Protein AF-A0A3C1LF42-F1 (afdb_monomer_lite)

Foldseek 3Di:
DVVVVVVVVVVVVVVVVVVVVVVVPPDPPPPDDAQDDQDDPPDDPVRVVVVLVVVCVVVVHDPCQQFAADPVGNVHTDNNDRPHVVVVVVSVVSVVVVCCCVPPPDDDPPPPPDDD

Radius of gyration: 24.87 Å; chains: 1; bounding box: 48×71×52 Å

Structure (mmCIF, N/CA/C/O backbone):
data_AF-A0A3C1LF42-F1
#
_entry.id   AF-A0A3C1LF42-F1
#
loop_
_atom_site.group_PDB
_atom_site.id
_atom_site.type_symbol
_atom_site.label_atom_id
_atom_site.label_alt_id
_atom_site.label_comp_id
_atom_site.label_asym_id
_atom_site.label_entity_id
_atom_site.label_seq_id
_atom_site.pdbx_PDB_ins_code
_atom_site.Cartn_x
_atom_site.Cartn_y
_atom_site.Cartn_z
_atom_site.occupancy
_atom_site.B_iso_or_equiv
_atom_site.auth_seq_id
_atom_site.auth_comp_id
_atom_site.auth_asym_id
_atom_site.auth_atom_id
_atom_site.pdbx_PDB_model_num
ATOM 1 N N . MET A 1 1 ? -8.341 -57.901 37.252 1.00 50.81 1 MET A N 1
ATOM 2 C CA . MET A 1 1 ? -7.469 -56.719 37.022 1.00 50.81 1 MET A CA 1
ATOM 3 C C . MET A 1 1 ? -6.818 -56.633 35.626 1.00 50.81 1 MET A C 1
ATOM 5 O O . MET A 1 1 ? -6.437 -55.537 35.251 1.00 50.81 1 MET A O 1
ATOM 9 N N . LYS A 1 2 ? -6.725 -57.704 34.809 1.00 47.22 2 LYS A N 1
ATOM 10 C CA . LYS A 1 2 ? -6.093 -57.660 33.459 1.00 47.22 2 LYS A CA 1
ATOM 11 C C . LYS A 1 2 ? -6.898 -56.919 32.368 1.00 47.22 2 LYS A C 1
ATOM 13 O O . LYS A 1 2 ? -6.328 -56.436 31.396 1.00 47.22 2 LYS A O 1
ATOM 18 N N . PHE A 1 3 ? -8.221 -56.809 32.526 1.00 52.75 3 PHE A N 1
ATOM 19 C CA . PHE A 1 3 ? -9.091 -56.123 31.558 1.00 52.75 3 PHE A CA 1
ATOM 20 C C . PHE A 1 3 ? -8.869 -54.600 31.558 1.00 52.75 3 PHE A C 1
ATOM 22 O O . PHE A 1 3 ? -8.816 -53.979 30.501 1.00 52.75 3 PHE A O 1
ATOM 29 N N . GLN A 1 4 ? -8.615 -54.013 32.734 1.00 62.41 4 GLN A N 1
ATOM 30 C CA . GLN A 1 4 ? -8.337 -52.579 32.859 1.00 62.41 4 GLN A CA 1
ATOM 31 C C . GLN A 1 4 ? -6.947 -52.191 32.336 1.00 62.41 4 GLN A C 1
ATOM 33 O O . GLN A 1 4 ? -6.800 -51.129 31.742 1.00 62.41 4 GLN A O 1
ATOM 38 N N . SER A 1 5 ? -5.945 -53.073 32.444 1.00 65.62 5 SER A N 1
ATOM 39 C CA . SER A 1 5 ? -4.618 -52.827 31.860 1.00 65.62 5 SER A CA 1
ATOM 40 C C . SER A 1 5 ? -4.608 -52.891 30.330 1.00 65.62 5 SER A C 1
ATOM 42 O O . SER A 1 5 ? -3.799 -52.215 29.702 1.00 65.62 5 SER A O 1
ATOM 44 N N . ASN A 1 6 ? -5.494 -53.682 29.715 1.00 72.81 6 ASN A N 1
ATOM 45 C CA . ASN A 1 6 ? -5.603 -53.756 28.255 1.00 72.81 6 ASN A CA 1
ATOM 46 C C . ASN A 1 6 ? -6.384 -52.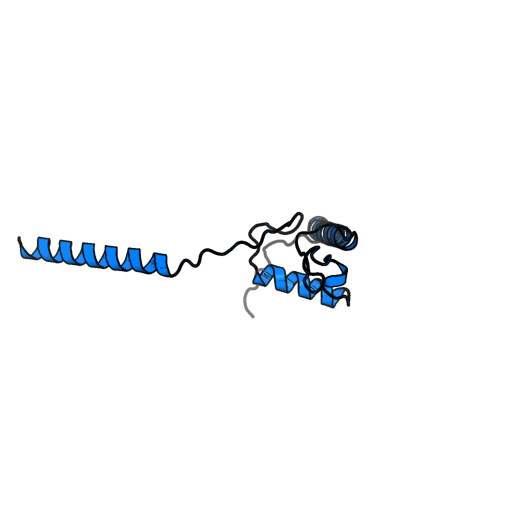562 27.699 1.00 72.81 6 ASN A C 1
ATOM 48 O O . ASN A 1 6 ? -5.951 -51.968 26.716 1.00 72.81 6 ASN A O 1
ATOM 52 N N . ALA A 1 7 ? -7.464 -52.155 28.372 1.00 77.25 7 ALA A N 1
ATOM 53 C CA . ALA A 1 7 ? -8.193 -50.933 28.038 1.00 77.25 7 ALA A CA 1
ATOM 54 C C . ALA A 1 7 ? -7.297 -49.684 28.147 1.00 77.25 7 ALA A C 1
ATOM 56 O O . ALA A 1 7 ? -7.311 -48.840 27.254 1.00 77.25 7 ALA A O 1
ATOM 57 N N . LEU A 1 8 ? -6.447 -49.610 29.180 1.00 81.12 8 LEU A N 1
ATOM 58 C CA . LEU A 1 8 ? -5.489 -48.515 29.351 1.00 81.12 8 LEU A CA 1
ATOM 59 C C . LEU A 1 8 ? -4.443 -48.477 28.224 1.00 81.12 8 LEU A C 1
ATOM 61 O O . LEU A 1 8 ? -4.157 -47.407 27.696 1.00 81.12 8 LEU A O 1
ATOM 65 N N . LYS A 1 9 ? -3.930 -49.639 27.794 1.00 85.06 9 LYS A N 1
ATOM 66 C CA . LYS A 1 9 ? -2.992 -49.740 26.660 1.00 85.06 9 LYS A CA 1
ATOM 67 C C . LYS A 1 9 ? -3.629 -49.305 25.338 1.00 85.06 9 LYS A C 1
ATOM 69 O O . LYS A 1 9 ? -3.024 -48.538 24.592 1.00 85.06 9 LYS A O 1
ATOM 74 N N . VAL A 1 10 ? -4.856 -49.748 25.064 1.00 84.88 10 VAL A N 1
ATOM 75 C CA . VAL A 1 10 ? -5.601 -49.354 23.855 1.00 84.88 10 VAL A CA 1
ATOM 76 C C . VAL A 1 10 ? -5.856 -47.846 23.841 1.00 84.88 10 VAL A C 1
ATOM 78 O O . VAL A 1 10 ? -5.653 -47.203 22.813 1.00 84.88 10 VAL A O 1
ATOM 81 N N . LEU A 1 11 ? -6.210 -47.263 24.989 1.00 86.50 11 LEU A N 1
ATOM 82 C CA . LEU A 1 11 ? -6.428 -45.823 25.108 1.00 86.50 11 LEU A CA 1
ATOM 83 C C . LEU A 1 11 ? -5.141 -45.024 24.860 1.00 86.50 11 LEU A C 1
ATOM 85 O O . LEU A 1 11 ? -5.167 -44.042 24.121 1.00 86.50 11 LEU A O 1
ATOM 89 N N . THR A 1 12 ? -4.002 -45.468 25.401 1.00 85.00 12 THR A N 1
ATOM 90 C CA . THR A 1 12 ? -2.712 -44.805 25.143 1.00 85.00 12 THR A CA 1
ATOM 91 C C . THR A 1 12 ? -2.299 -44.866 23.671 1.00 85.00 12 THR A C 1
ATOM 93 O O . THR A 1 12 ? -1.765 -43.890 23.152 1.00 85.00 12 THR A O 1
ATOM 96 N N . ILE A 1 13 ? -2.602 -45.966 22.972 1.00 89.12 13 ILE A N 1
ATOM 97 C CA . ILE A 1 13 ? -2.313 -46.119 21.538 1.00 89.12 13 ILE A CA 1
ATOM 98 C C . ILE A 1 13 ? -3.209 -45.197 20.698 1.00 89.12 13 ILE A C 1
ATOM 100 O O . ILE A 1 13 ? -2.721 -44.546 19.777 1.00 89.12 13 ILE A O 1
ATOM 104 N N . LEU A 1 14 ? -4.497 -45.087 21.039 1.00 85.75 14 LEU A N 1
ATOM 105 C CA . LEU A 1 14 ? -5.430 -44.178 20.366 1.00 85.75 14 LEU A CA 1
ATOM 106 C C . LEU A 1 14 ? -5.019 -42.709 20.518 1.00 85.75 14 LEU A C 1
ATOM 108 O O . LEU A 1 14 ? -5.014 -41.972 19.535 1.00 85.75 14 LEU A O 1
ATOM 112 N N . ILE A 1 15 ? -4.617 -42.291 21.721 1.00 87.19 15 ILE A N 1
ATOM 113 C CA . ILE A 1 15 ? -4.149 -40.919 21.969 1.00 87.19 15 ILE A CA 1
ATOM 114 C C . ILE A 1 15 ? -2.859 -40.636 21.188 1.00 87.19 15 ILE A C 1
ATOM 116 O O . ILE A 1 15 ? -2.734 -39.573 20.580 1.00 87.19 15 ILE A O 1
ATOM 120 N N . ALA A 1 16 ? -1.926 -41.592 21.145 1.00 84.50 16 ALA A N 1
ATOM 121 C CA . ALA A 1 16 ? -0.695 -41.457 20.371 1.00 84.50 16 ALA A CA 1
ATOM 122 C C . ALA A 1 16 ? -0.964 -41.337 18.859 1.00 84.50 16 ALA A C 1
ATOM 124 O O . ALA A 1 16 ? -0.346 -40.506 18.196 1.00 84.50 16 ALA A O 1
ATOM 125 N N . LEU A 1 17 ? -1.921 -42.104 18.323 1.00 84.38 17 LEU A N 1
ATOM 126 C CA . LEU A 1 17 ? -2.342 -42.026 16.917 1.00 84.38 17 LEU A CA 1
ATOM 127 C C . LEU A 1 17 ? -2.954 -40.665 16.564 1.00 84.38 17 LEU A C 1
ATOM 129 O O . LEU A 1 17 ? -2.618 -40.090 15.529 1.00 84.38 17 LEU A O 1
ATOM 133 N N . VAL A 1 18 ? -3.810 -40.122 17.432 1.00 83.81 18 VAL A N 1
ATOM 134 C CA . VAL A 1 18 ? -4.418 -38.796 17.228 1.00 83.81 18 VAL A CA 1
ATOM 135 C C . VAL A 1 18 ? -3.364 -37.687 17.310 1.00 83.81 18 VAL A C 1
ATOM 137 O O . VAL A 1 18 ? -3.352 -36.790 16.467 1.00 83.81 18 VAL A O 1
ATOM 140 N N . ALA A 1 19 ? -2.442 -37.764 18.275 1.00 78.19 19 ALA A N 1
ATOM 141 C CA . ALA A 1 19 ? -1.361 -36.791 18.428 1.00 78.19 19 ALA A CA 1
ATOM 142 C C . ALA A 1 19 ? -0.412 -36.766 17.214 1.00 78.19 19 ALA A C 1
ATOM 144 O O . ALA A 1 19 ? -0.022 -35.687 16.769 1.00 78.19 19 ALA A O 1
ATOM 145 N N . PHE A 1 20 ? -0.089 -37.932 16.641 1.00 75.50 20 PHE A N 1
ATOM 146 C CA . PHE A 1 20 ? 0.713 -38.023 15.415 1.00 75.50 20 PHE A CA 1
ATOM 147 C C . PHE A 1 20 ? -0.036 -37.511 14.175 1.00 75.50 20 PHE A C 1
ATOM 149 O O . PHE A 1 20 ? 0.566 -36.852 13.328 1.00 75.50 20 PHE A O 1
ATOM 156 N N . GLY A 1 21 ? -1.349 -37.748 14.072 1.00 73.69 21 GLY A N 1
ATOM 157 C CA . GLY A 1 21 ? -2.163 -37.253 12.955 1.00 73.69 21 GLY A CA 1
ATOM 158 C C . GLY A 1 21 ? -2.233 -35.723 12.869 1.00 73.69 21 GLY A C 1
ATOM 159 O O . GLY A 1 21 ? -2.262 -35.169 11.773 1.00 73.69 21 GLY A O 1
ATOM 160 N N . LEU A 1 22 ? -2.192 -35.022 14.008 1.00 70.00 22 LEU A N 1
ATOM 161 C CA . LEU A 1 22 ? -2.238 -33.553 14.067 1.00 70.00 22 LEU A CA 1
ATOM 162 C C . LEU A 1 22 ? -0.998 -32.872 13.458 1.00 70.00 22 LEU A C 1
ATOM 164 O O . LEU A 1 22 ? -1.104 -31.755 12.955 1.00 70.00 22 LEU A O 1
ATOM 168 N N . GLN A 1 23 ? 0.164 -33.530 13.463 1.00 63.69 23 GLN A N 1
ATOM 169 C CA . GLN A 1 23 ? 1.401 -32.968 12.903 1.00 63.69 23 GLN A CA 1
ATOM 170 C C . GLN A 1 23 ? 1.414 -32.979 11.368 1.00 63.69 23 GLN A C 1
ATOM 172 O O . GLN A 1 23 ? 2.060 -32.130 10.761 1.00 63.69 23 GLN A O 1
ATOM 177 N N . ALA A 1 24 ? 0.645 -33.868 10.729 1.00 64.12 24 ALA A N 1
ATOM 178 C CA . ALA A 1 24 ? 0.532 -33.931 9.270 1.00 64.12 24 ALA A CA 1
ATOM 179 C C . ALA A 1 24 ? -0.221 -32.732 8.659 1.00 64.12 24 ALA A C 1
ATOM 181 O O . ALA A 1 24 ? -0.076 -32.459 7.472 1.00 64.12 24 ALA A O 1
ATOM 182 N N . PHE A 1 25 ? -0.997 -31.992 9.460 1.00 64.88 25 PHE A N 1
ATOM 183 C CA . PHE A 1 25 ? -1.713 -30.789 9.015 1.00 64.88 25 PHE A CA 1
ATOM 184 C C . PHE A 1 25 ? -0.903 -29.498 9.182 1.00 64.88 25 PHE A C 1
ATOM 186 O O . PHE A 1 25 ? -1.362 -28.423 8.791 1.00 64.88 25 PHE A O 1
ATOM 193 N N . GLN A 1 26 ? 0.299 -29.570 9.759 1.00 63.22 26 GLN A N 1
ATOM 194 C CA . GLN A 1 26 ? 1.184 -28.418 9.868 1.00 63.22 26 GLN A CA 1
ATOM 195 C C . GLN A 1 26 ? 2.043 -28.313 8.608 1.00 63.22 26 GLN A C 1
ATOM 197 O O . GLN A 1 26 ? 3.216 -28.673 8.599 1.00 63.22 26 GLN A O 1
ATOM 202 N N . GLU A 1 27 ? 1.449 -27.787 7.535 1.00 60.31 27 GLU A N 1
ATOM 203 C CA . GLU A 1 27 ? 2.213 -27.263 6.401 1.00 60.31 27 GLU A CA 1
ATOM 204 C C . GLU A 1 27 ? 3.262 -26.276 6.947 1.00 60.31 27 GLU A C 1
ATOM 206 O O . GLU A 1 27 ? 2.885 -25.292 7.607 1.00 60.31 27 GLU A O 1
ATOM 211 N N . PRO A 1 28 ? 4.572 -26.498 6.717 1.00 55.84 28 PRO A N 1
ATOM 212 C CA . PRO A 1 28 ? 5.575 -25.513 7.066 1.00 55.84 28 PRO A CA 1
ATOM 213 C C . PRO A 1 28 ? 5.263 -24.270 6.241 1.00 55.84 28 PRO A C 1
ATOM 215 O O . PRO A 1 28 ? 5.513 -24.228 5.038 1.00 55.84 28 PRO A O 1
ATOM 218 N N . LYS A 1 29 ? 4.672 -23.252 6.884 1.00 59.69 29 LYS A N 1
ATOM 219 C CA . LYS A 1 29 ? 4.403 -21.955 6.263 1.00 59.69 29 LYS A CA 1
ATOM 220 C C . LYS A 1 29 ? 5.739 -21.429 5.769 1.00 59.69 29 LYS A C 1
ATOM 222 O O . LYS A 1 29 ? 6.503 -20.867 6.550 1.00 59.69 29 LYS A O 1
ATOM 227 N N . GLN A 1 30 ? 6.028 -21.634 4.489 1.00 51.53 30 GLN A N 1
ATOM 228 C CA . GLN A 1 30 ? 7.222 -21.121 3.849 1.00 51.53 30 GLN A CA 1
ATOM 229 C C . GLN A 1 30 ? 7.101 -19.601 3.908 1.00 51.53 30 GLN A C 1
ATOM 231 O O . GLN A 1 30 ? 6.413 -18.974 3.098 1.00 51.53 30 GLN A O 1
ATOM 236 N N . GLN A 1 31 ? 7.676 -19.008 4.953 1.00 58.66 31 GLN A N 1
ATOM 237 C CA . GLN A 1 31 ? 7.637 -17.576 5.152 1.00 58.66 31 GLN A CA 1
ATOM 238 C C . GLN A 1 31 ? 8.439 -16.983 4.003 1.00 58.66 31 GLN A C 1
ATOM 240 O O . GLN A 1 31 ? 9.669 -17.036 3.985 1.00 58.66 31 GLN A O 1
ATOM 245 N N . ARG A 1 32 ? 7.735 -16.450 2.996 1.00 65.62 32 ARG A N 1
ATOM 246 C CA . ARG A 1 32 ? 8.363 -15.576 2.006 1.00 65.62 32 ARG A CA 1
ATOM 247 C C . ARG A 1 32 ? 9.163 -14.551 2.800 1.00 65.62 32 ARG A C 1
ATOM 249 O O . ARG A 1 32 ? 8.630 -13.988 3.756 1.00 65.62 32 ARG A O 1
ATOM 256 N N . LYS A 1 33 ? 10.432 -14.335 2.440 1.00 70.00 33 LYS A N 1
ATOM 257 C CA . LYS A 1 33 ? 11.230 -13.273 3.063 1.00 70.00 33 LYS A CA 1
ATOM 258 C C . LYS A 1 33 ? 10.411 -11.980 2.995 1.00 70.00 33 LYS A C 1
ATOM 260 O O . LYS A 1 33 ? 9.895 -11.636 1.932 1.00 70.00 33 LYS A O 1
ATOM 265 N N . ARG A 1 34 ? 10.233 -11.327 4.142 1.00 84.50 34 ARG A N 1
ATOM 266 C CA . ARG A 1 34 ? 9.456 -10.095 4.318 1.00 84.50 34 ARG A CA 1
ATOM 267 C C . ARG A 1 34 ? 10.407 -8.987 4.771 1.00 84.50 34 ARG A C 1
ATOM 269 O O . ARG A 1 34 ? 11.329 -9.251 5.529 1.00 84.50 34 ARG A O 1
ATOM 276 N N . ASN A 1 35 ? 10.189 -7.767 4.283 1.00 93.69 35 ASN A N 1
ATOM 277 C CA . ASN A 1 35 ? 10.901 -6.552 4.707 1.00 93.69 35 ASN A CA 1
ATOM 278 C C . ASN A 1 35 ? 9.858 -5.520 5.169 1.00 93.69 35 ASN A C 1
ATOM 280 O O . ASN A 1 35 ? 9.617 -4.500 4.509 1.00 93.69 35 ASN A O 1
ATOM 284 N N . LEU A 1 36 ? 9.140 -5.878 6.238 1.00 94.31 36 LEU A N 1
ATOM 285 C CA . LEU A 1 36 ? 8.125 -5.036 6.864 1.00 94.31 36 LEU A CA 1
ATOM 286 C C . LEU A 1 36 ? 8.817 -4.157 7.908 1.00 94.31 36 LEU A C 1
ATOM 288 O O . LEU A 1 36 ? 9.425 -4.677 8.830 1.00 94.31 36 LEU A O 1
ATOM 292 N N . LYS A 1 37 ? 8.748 -2.833 7.731 1.00 95.00 37 LYS A N 1
ATOM 293 C CA . LYS A 1 37 ? 9.328 -1.853 8.672 1.00 95.00 37 LYS A CA 1
ATOM 294 C C . LYS A 1 37 ? 8.277 -1.109 9.499 1.00 95.00 37 LYS A C 1
ATOM 296 O O . LYS A 1 37 ? 8.587 -0.608 10.567 1.00 95.00 37 LYS A O 1
ATOM 301 N N . VAL A 1 38 ? 7.055 -1.001 8.969 1.00 96.12 38 VAL A N 1
ATOM 302 C CA . VAL A 1 38 ? 5.948 -0.236 9.573 1.00 96.12 38 VAL A CA 1
ATOM 303 C C . VAL A 1 38 ? 4.763 -1.135 9.919 1.00 96.12 38 VAL A C 1
ATOM 305 O O . VAL A 1 38 ? 4.124 -0.954 10.948 1.00 96.12 38 VAL A O 1
ATOM 308 N N . LEU A 1 39 ? 4.461 -2.112 9.060 1.00 94.94 39 LEU A N 1
ATOM 309 C CA . LEU A 1 39 ? 3.380 -3.067 9.294 1.00 94.94 39 LEU A CA 1
ATOM 310 C C . LEU A 1 39 ? 3.814 -4.157 10.290 1.00 94.94 39 LEU A C 1
ATOM 312 O O . LEU A 1 39 ? 4.996 -4.509 10.301 1.00 94.94 39 LEU A O 1
ATOM 316 N N . PRO A 1 40 ? 2.879 -4.741 11.064 1.00 92.69 40 PRO A N 1
ATOM 317 C CA . PRO A 1 40 ? 3.191 -5.808 12.013 1.00 92.69 40 PRO A CA 1
ATOM 318 C C . PRO A 1 40 ? 3.854 -7.017 11.343 1.00 92.69 40 PRO A C 1
ATOM 320 O O . PRO A 1 40 ? 3.386 -7.498 10.310 1.00 92.69 40 PRO A O 1
ATOM 323 N N . GLU A 1 41 ? 4.903 -7.570 11.953 1.00 88.62 41 GLU A N 1
ATOM 324 C CA . GLU A 1 41 ? 5.613 -8.738 11.403 1.00 88.62 41 GLU A CA 1
ATOM 325 C C . GLU A 1 41 ? 4.747 -10.009 11.361 1.00 88.62 41 GLU A C 1
ATOM 327 O O . GLU A 1 41 ? 4.913 -10.876 10.495 1.00 88.62 41 GLU A O 1
ATOM 332 N N . ASN A 1 42 ? 3.787 -10.109 12.283 1.00 87.62 42 ASN A N 1
ATOM 333 C CA . ASN A 1 42 ? 2.861 -11.229 12.414 1.00 87.62 42 ASN A CA 1
ATOM 334 C C . ASN A 1 42 ? 1.602 -11.103 11.537 1.00 87.62 42 ASN A C 1
ATOM 336 O O . ASN A 1 42 ? 0.733 -11.970 11.624 1.00 87.62 42 ASN A O 1
ATOM 340 N N . ILE A 1 43 ? 1.496 -10.073 10.686 1.00 91.69 43 ILE A N 1
ATOM 341 C CA . ILE A 1 43 ? 0.376 -9.929 9.747 1.00 91.69 43 ILE A CA 1
ATOM 342 C C . ILE A 1 43 ? 0.225 -11.198 8.892 1.00 91.69 43 ILE A C 1
ATOM 344 O O . ILE A 1 43 ? 1.217 -11.790 8.437 1.00 91.69 43 ILE A O 1
ATOM 348 N N . THR A 1 44 ? -1.018 -11.640 8.689 1.00 91.69 44 THR A N 1
ATOM 349 C CA . THR A 1 44 ? -1.298 -12.782 7.811 1.00 91.69 44 THR A CA 1
ATOM 350 C C . THR A 1 44 ? -1.003 -12.408 6.360 1.00 91.69 44 THR A C 1
ATOM 352 O O . THR A 1 44 ? -0.978 -11.231 6.002 1.00 91.69 44 THR A O 1
ATOM 355 N N . ARG A 1 45 ? -0.762 -13.408 5.507 1.00 89.62 45 ARG A N 1
ATOM 356 C CA . ARG A 1 45 ? -0.511 -13.152 4.085 1.00 89.62 45 ARG A CA 1
ATOM 357 C C . ARG A 1 45 ? -1.710 -12.470 3.432 1.00 89.62 45 ARG A C 1
ATOM 359 O O . ARG A 1 45 ? -1.529 -11.453 2.785 1.00 89.62 45 ARG A O 1
ATOM 366 N N . ASP A 1 46 ? -2.907 -12.994 3.664 1.00 92.94 46 ASP A N 1
ATOM 367 C CA . ASP A 1 46 ? -4.111 -12.508 2.995 1.00 92.94 46 ASP A CA 1
ATOM 368 C C . ASP A 1 46 ? -4.457 -11.080 3.453 1.00 92.94 46 ASP A C 1
ATOM 370 O O . ASP A 1 46 ? -4.817 -10.241 2.635 1.00 92.94 46 ASP A O 1
ATOM 374 N N . SER A 1 47 ? -4.239 -10.754 4.736 1.00 94.69 47 SER A N 1
ATOM 375 C CA . SER A 1 47 ? -4.371 -9.376 5.233 1.00 94.69 47 SER A CA 1
ATOM 376 C C . SER A 1 47 ? -3.325 -8.431 4.634 1.00 94.69 47 SER A C 1
ATOM 378 O O . SER A 1 47 ? -3.633 -7.273 4.367 1.00 94.69 47 SER A O 1
ATOM 380 N N . LEU A 1 48 ? -2.088 -8.900 4.441 1.00 94.38 48 LEU A N 1
ATOM 381 C CA . LEU A 1 48 ? -1.034 -8.101 3.820 1.00 94.38 48 LEU A CA 1
ATOM 382 C C . LEU A 1 48 ? -1.333 -7.839 2.340 1.00 94.38 48 LEU A C 1
ATOM 384 O O . LEU A 1 48 ? -1.188 -6.704 1.898 1.00 94.38 48 LEU A O 1
ATOM 388 N N . ASP A 1 49 ? -1.757 -8.863 1.601 1.00 94.56 49 ASP A N 1
ATOM 389 C CA . ASP A 1 49 ? -2.086 -8.757 0.178 1.00 94.56 49 ASP A CA 1
ATOM 390 C C . ASP A 1 49 ? -3.285 -7.814 -0.023 1.00 94.56 49 ASP A C 1
ATOM 392 O O . ASP A 1 49 ? -3.178 -6.852 -0.782 1.00 94.56 49 ASP A O 1
ATOM 396 N N . ALA A 1 50 ? -4.356 -7.976 0.765 1.00 97.06 50 ALA A N 1
ATOM 397 C CA . ALA A 1 50 ? -5.517 -7.084 0.727 1.00 97.06 50 ALA A CA 1
ATOM 398 C C . ALA A 1 50 ? -5.153 -5.615 1.010 1.00 97.06 50 ALA A C 1
ATOM 400 O O . ALA A 1 50 ? -5.681 -4.703 0.376 1.00 97.06 50 ALA A O 1
ATOM 401 N N . LEU A 1 51 ? -4.225 -5.371 1.941 1.00 96.88 51 LEU A N 1
ATOM 402 C CA . LEU A 1 51 ? -3.763 -4.020 2.252 1.00 96.88 51 LEU A CA 1
ATOM 403 C C . LEU A 1 51 ? -2.965 -3.398 1.093 1.00 96.88 51 LEU A C 1
ATOM 405 O O . LEU A 1 51 ? -3.115 -2.210 0.809 1.00 96.88 51 LEU A O 1
ATOM 409 N N . MET A 1 52 ? -2.129 -4.187 0.413 1.00 97.06 52 MET A N 1
ATOM 410 C CA . MET A 1 52 ? -1.370 -3.718 -0.753 1.00 97.06 52 MET A CA 1
ATOM 411 C C . MET A 1 52 ? -2.282 -3.427 -1.946 1.00 97.06 52 MET A C 1
ATOM 413 O O . MET A 1 52 ? -2.079 -2.418 -2.628 1.00 97.06 52 MET A O 1
ATOM 417 N N . ASP A 1 53 ? -3.298 -4.263 -2.166 1.00 97.81 53 ASP A N 1
ATOM 418 C CA . ASP A 1 53 ? -4.317 -4.040 -3.193 1.00 97.81 53 ASP A CA 1
ATOM 419 C C . ASP A 1 53 ? -5.109 -2.760 -2.902 1.00 97.81 53 ASP A C 1
ATOM 421 O O . ASP A 1 53 ? -5.247 -1.910 -3.783 1.00 97.81 53 ASP A O 1
ATOM 425 N N . PHE A 1 54 ? -5.510 -2.549 -1.643 1.00 97.81 54 PHE A N 1
ATOM 426 C CA . PHE A 1 54 ? -6.178 -1.321 -1.207 1.00 97.81 54 PHE A CA 1
ATOM 427 C C . PHE A 1 54 ? -5.339 -0.062 -1.474 1.00 97.81 54 PHE A C 1
ATOM 429 O O . PHE A 1 54 ? -5.868 0.949 -1.945 1.00 97.81 54 PHE A O 1
ATOM 436 N N . TYR A 1 55 ? -4.026 -0.101 -1.217 1.00 97.56 55 TYR A N 1
ATOM 437 C CA . TYR A 1 55 ? -3.141 1.023 -1.542 1.00 97.56 55 TYR A CA 1
ATOM 438 C C . TYR A 1 55 ? -3.046 1.266 -3.049 1.00 97.56 55 TYR A C 1
ATOM 440 O O . TYR A 1 55 ? -3.083 2.419 -3.483 1.00 97.56 55 TYR A O 1
ATOM 448 N N . CYS A 1 56 ? -2.945 0.202 -3.848 1.00 98.00 56 CYS A N 1
ATOM 449 C CA . CYS A 1 56 ? -2.904 0.312 -5.304 1.00 98.00 56 CYS A CA 1
ATOM 450 C C . CYS A 1 56 ? -4.190 0.940 -5.851 1.00 98.00 56 CYS A C 1
ATOM 452 O O . CYS A 1 56 ? -4.121 1.865 -6.661 1.00 98.00 56 CYS A O 1
ATOM 454 N N . GLU A 1 57 ? -5.348 0.489 -5.370 1.00 98.25 57 GLU A N 1
ATOM 455 C CA . GLU A 1 57 ? -6.654 1.013 -5.766 1.00 98.25 57 GLU A CA 1
ATOM 456 C C . GLU A 1 57 ? -6.824 2.481 -5.355 1.00 98.25 57 GLU A C 1
ATOM 458 O O . GLU A 1 57 ? -7.135 3.328 -6.196 1.00 98.25 57 GLU A O 1
ATOM 463 N N . SER A 1 58 ? -6.522 2.809 -4.096 1.00 97.88 58 SER A N 1
ATOM 464 C CA . SER A 1 58 ? -6.670 4.166 -3.552 1.00 97.88 58 SER A CA 1
ATOM 465 C C . SER A 1 58 ? -5.790 5.189 -4.274 1.00 97.88 58 SER A C 1
ATOM 467 O O . SER A 1 58 ? -6.205 6.326 -4.499 1.00 97.88 58 SER A O 1
ATOM 469 N N . LEU A 1 59 ? -4.575 4.788 -4.659 1.00 97.38 59 LEU A N 1
ATOM 470 C CA . LEU A 1 59 ? -3.621 5.645 -5.367 1.00 97.38 59 LEU A CA 1
ATOM 471 C C . LEU A 1 59 ? -3.743 5.544 -6.896 1.00 97.38 59 LEU A C 1
ATOM 473 O O . LEU A 1 59 ? -3.058 6.279 -7.605 1.00 97.38 59 LEU A O 1
ATOM 477 N N . LYS A 1 60 ? -4.608 4.658 -7.411 1.00 98.06 60 LYS A N 1
ATOM 478 C CA . LYS A 1 60 ? -4.776 4.349 -8.844 1.00 98.06 60 LYS A CA 1
ATOM 479 C C . LYS A 1 60 ? -3.469 3.941 -9.537 1.00 98.06 60 LYS A C 1
ATOM 481 O O . LYS A 1 60 ? -3.215 4.304 -10.686 1.00 98.06 60 LYS A O 1
ATOM 486 N N . VAL A 1 61 ? -2.644 3.162 -8.844 1.00 97.94 61 VAL A N 1
ATOM 487 C CA . VAL A 1 61 ? -1.369 2.627 -9.349 1.00 97.94 61 VAL A CA 1
ATOM 488 C C . VAL A 1 61 ? -1.381 1.097 -9.355 1.00 97.94 61 VAL A C 1
ATOM 490 O O . VAL A 1 61 ? -2.320 0.461 -8.893 1.00 97.94 61 VAL A O 1
ATOM 493 N N . LYS A 1 62 ? -0.330 0.480 -9.902 1.00 97.75 62 LYS A N 1
ATOM 494 C CA . LYS A 1 62 ? -0.121 -0.979 -9.872 1.00 97.75 62 LYS A CA 1
ATOM 495 C C . LYS A 1 62 ? 1.045 -1.336 -8.953 1.00 97.75 62 LYS A C 1
ATOM 497 O O . LYS A 1 62 ? 1.889 -0.489 -8.679 1.00 97.75 62 LYS A O 1
ATOM 502 N N . CYS A 1 63 ? 1.181 -2.610 -8.581 1.00 97.44 63 CYS A N 1
ATOM 503 C CA . CYS A 1 63 ? 2.246 -3.083 -7.684 1.00 97.44 63 CYS A CA 1
ATOM 504 C C . CYS A 1 63 ? 3.666 -2.692 -8.139 1.00 97.44 63 CYS A C 1
ATOM 506 O O . CYS A 1 63 ? 4.521 -2.399 -7.306 1.00 97.44 63 CYS A O 1
ATOM 508 N N . SER A 1 64 ? 3.925 -2.646 -9.451 1.00 97.06 64 SER A N 1
ATOM 509 C CA . SER A 1 64 ? 5.218 -2.236 -10.029 1.00 97.06 64 SER A CA 1
ATOM 510 C C . SER A 1 64 ? 5.560 -0.756 -9.810 1.00 97.06 64 SER A C 1
ATOM 512 O O . SER A 1 64 ? 6.711 -0.346 -9.981 1.00 97.06 64 SER A O 1
ATOM 514 N N . PHE A 1 65 ? 4.583 0.066 -9.420 1.00 98.06 65 PHE A N 1
ATOM 515 C CA . PHE A 1 65 ? 4.817 1.454 -9.045 1.00 98.06 65 PHE A CA 1
ATOM 516 C C . PHE A 1 65 ? 5.643 1.557 -7.761 1.00 98.06 65 PHE A C 1
ATOM 518 O O . PHE A 1 65 ? 6.560 2.363 -7.713 1.00 98.06 65 PHE A O 1
ATOM 525 N N . CYS A 1 66 ? 5.407 0.693 -6.774 1.00 97.56 66 CYS A N 1
ATOM 526 C CA . CYS A 1 66 ? 6.186 0.689 -5.531 1.00 97.56 66 CYS A CA 1
ATOM 527 C C . CYS A 1 66 ? 7.258 -0.408 -5.505 1.00 97.56 66 CYS A C 1
ATOM 529 O O . CYS A 1 66 ? 8.310 -0.235 -4.895 1.00 97.56 66 CYS A O 1
ATOM 531 N N . HIS A 1 67 ? 7.017 -1.551 -6.149 1.00 97.31 67 HIS A N 1
ATOM 532 C CA . HIS A 1 67 ? 7.916 -2.701 -6.090 1.00 97.31 67 HIS A CA 1
ATOM 533 C C . HIS A 1 67 ? 8.824 -2.789 -7.315 1.00 97.31 67 HIS A C 1
ATOM 535 O O . HIS A 1 67 ? 8.367 -2.735 -8.456 1.00 97.31 67 HIS A O 1
ATOM 541 N N . ALA A 1 68 ? 10.120 -2.975 -7.065 1.00 96.44 68 ALA A N 1
ATOM 542 C CA . ALA A 1 68 ? 11.117 -3.178 -8.107 1.00 96.44 68 ALA A CA 1
ATOM 543 C C . ALA A 1 68 ? 10.976 -4.567 -8.761 1.00 96.44 68 ALA A C 1
ATOM 545 O O . ALA A 1 68 ? 10.560 -5.517 -8.089 1.00 96.44 68 ALA A O 1
ATOM 546 N N . PRO A 1 69 ? 11.353 -4.731 -10.039 1.00 96.38 69 PRO A N 1
ATOM 547 C CA . PRO A 1 69 ? 11.524 -6.050 -10.644 1.00 96.38 69 PRO A CA 1
ATOM 548 C C . PRO A 1 69 ? 12.638 -6.853 -9.949 1.00 96.38 69 PRO A C 1
ATOM 550 O O . PRO A 1 69 ? 13.499 -6.297 -9.263 1.00 96.38 69 PRO A O 1
ATOM 553 N N . ARG A 1 70 ? 12.632 -8.180 -10.103 1.00 95.06 70 ARG A N 1
ATOM 554 C CA . ARG A 1 70 ? 13.752 -9.030 -9.667 1.00 95.06 70 ARG A CA 1
ATOM 555 C C . ARG A 1 70 ? 14.908 -8.899 -10.656 1.00 95.06 70 ARG A C 1
ATOM 557 O O . ARG A 1 70 ? 14.675 -8.933 -11.857 1.00 95.06 70 ARG A O 1
ATOM 564 N N . GLU A 1 71 ? 16.137 -8.863 -10.147 1.00 92.56 71 GLU A N 1
ATOM 565 C CA . GLU A 1 71 ? 17.357 -8.810 -10.973 1.00 92.56 71 GLU A CA 1
ATOM 566 C C . GLU A 1 71 ? 17.435 -9.982 -11.965 1.00 92.56 71 GLU A C 1
ATOM 568 O O . GLU A 1 71 ? 17.724 -9.785 -13.138 1.00 92.56 71 GLU A O 1
ATOM 573 N N . ASN A 1 72 ? 17.076 -11.190 -11.515 1.00 93.94 72 ASN A N 1
ATOM 574 C CA . ASN A 1 72 ? 17.165 -12.413 -12.323 1.00 93.94 72 ASN A CA 1
ATOM 575 C C . ASN A 1 72 ? 15.910 -12.714 -13.165 1.00 93.94 72 ASN A C 1
ATOM 577 O O . ASN A 1 72 ? 15.921 -13.642 -13.967 1.00 93.94 72 ASN A O 1
ATOM 581 N N . ASP A 1 73 ? 14.799 -12.006 -12.943 1.00 94.31 73 ASP A N 1
ATOM 582 C CA . ASP A 1 73 ? 13.537 -12.224 -13.666 1.00 94.31 73 ASP A CA 1
ATOM 583 C C . ASP A 1 73 ? 12.719 -10.921 -13.679 1.00 94.31 73 ASP A C 1
ATOM 585 O O . ASP A 1 73 ? 11.863 -10.720 -12.807 1.00 94.31 73 ASP A O 1
ATOM 589 N N . PRO A 1 74 ? 12.959 -10.027 -14.656 1.00 92.25 74 PRO A N 1
ATOM 590 C CA . PRO A 1 74 ? 12.305 -8.722 -14.711 1.00 92.25 74 PRO A CA 1
ATOM 591 C C . PRO A 1 74 ? 10.780 -8.775 -14.869 1.00 92.25 74 PRO A C 1
ATOM 593 O O . PRO A 1 74 ? 10.103 -7.780 -14.615 1.00 92.25 74 PRO A O 1
ATOM 596 N N . LYS A 1 75 ? 10.215 -9.928 -15.260 1.00 94.44 75 LYS A N 1
ATOM 597 C CA . LYS A 1 75 ? 8.758 -10.127 -15.341 1.00 94.44 75 LYS A CA 1
ATOM 598 C C . LYS A 1 75 ? 8.121 -10.321 -13.963 1.00 94.44 75 LYS A C 1
ATOM 600 O O . LYS A 1 75 ? 6.902 -10.230 -13.837 1.00 94.44 75 LYS A O 1
ATOM 605 N N . LYS A 1 76 ? 8.920 -10.599 -12.928 1.00 94.69 76 LYS A N 1
ATOM 606 C CA . LYS A 1 76 ? 8.465 -10.771 -11.545 1.00 94.69 76 LYS A CA 1
ATOM 607 C C . LYS A 1 76 ? 8.944 -9.628 -10.667 1.00 94.69 76 LYS A C 1
ATOM 609 O O . LYS A 1 76 ? 10.038 -9.099 -10.832 1.00 94.69 76 LYS A O 1
ATOM 614 N N . LEU A 1 77 ? 8.144 -9.307 -9.655 1.00 95.31 77 LEU A N 1
ATOM 615 C CA . LEU A 1 77 ? 8.471 -8.274 -8.677 1.00 95.31 77 LEU A CA 1
ATOM 616 C C . LEU A 1 77 ? 9.272 -8.839 -7.494 1.00 95.31 77 LEU A C 1
ATOM 618 O O . LEU A 1 77 ? 9.090 -9.985 -7.053 1.00 95.31 77 LEU A O 1
ATOM 622 N N . ASN A 1 78 ? 10.174 -8.010 -6.979 1.00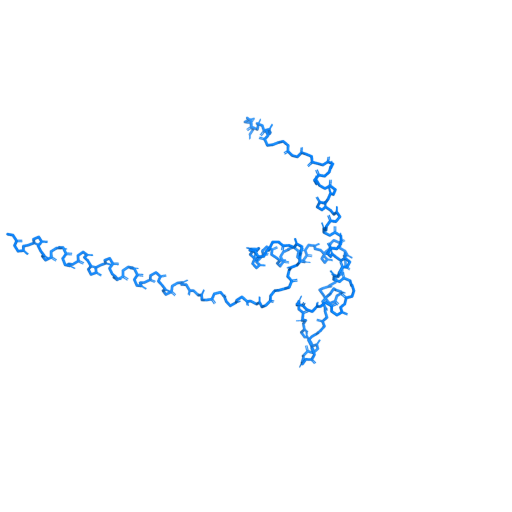 95.44 78 ASN A N 1
ATOM 623 C CA . ASN A 1 78 ? 10.891 -8.185 -5.727 1.00 95.44 78 ASN A CA 1
ATOM 624 C C . ASN A 1 78 ? 10.209 -7.349 -4.634 1.00 95.44 78 ASN A C 1
ATOM 626 O O . ASN A 1 78 ? 10.564 -6.199 -4.381 1.00 95.44 78 ASN A O 1
ATOM 630 N N . PHE A 1 79 ? 9.240 -7.955 -3.950 1.00 94.62 79 PHE A N 1
ATOM 631 C CA . PHE A 1 79 ? 8.459 -7.290 -2.902 1.00 94.62 79 PHE A CA 1
ATOM 632 C C . PHE A 1 79 ? 9.302 -6.845 -1.693 1.00 94.62 79 PHE A C 1
ATOM 634 O O . PHE A 1 79 ? 8.943 -5.899 -0.989 1.00 94.62 79 PHE A O 1
ATOM 641 N N . THR A 1 80 ? 10.455 -7.479 -1.459 1.00 94.44 80 T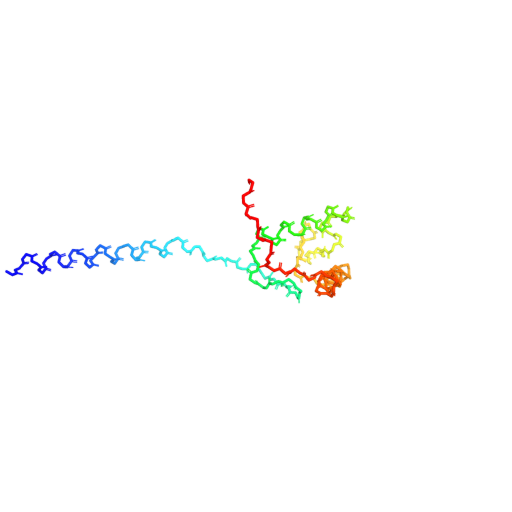HR A N 1
ATOM 642 C CA . THR A 1 80 ? 11.359 -7.120 -0.356 1.00 94.44 80 THR A CA 1
ATOM 643 C C . THR A 1 80 ? 12.285 -5.954 -0.670 1.00 94.44 80 THR A C 1
ATOM 645 O O . THR A 1 80 ? 12.699 -5.271 0.263 1.00 94.44 80 THR A O 1
ATOM 648 N N . SER A 1 81 ? 12.565 -5.692 -1.950 1.00 95.38 81 SER A N 1
ATOM 649 C CA . SER A 1 81 ? 13.502 -4.646 -2.369 1.00 95.38 81 SER A CA 1
ATOM 650 C C . SER A 1 81 ? 12.998 -3.249 -2.021 1.00 95.38 81 SER A C 1
ATOM 652 O O . SER A 1 81 ? 11.803 -2.970 -2.143 1.00 95.38 81 SER A O 1
ATOM 654 N N . ASP A 1 82 ? 13.928 -2.391 -1.611 1.00 96.00 82 ASP A N 1
ATOM 655 C CA . ASP A 1 82 ? 13.725 -0.962 -1.359 1.00 96.00 82 ASP A CA 1
ATOM 656 C C . ASP A 1 82 ? 14.356 -0.099 -2.470 1.00 96.00 82 ASP A C 1
ATOM 658 O O . ASP A 1 82 ? 14.543 1.097 -2.296 1.00 96.00 82 ASP A O 1
ATOM 662 N N . ALA A 1 83 ? 14.675 -0.693 -3.628 1.00 96.81 83 ALA A N 1
ATOM 663 C CA . ALA A 1 83 ? 15.323 0.005 -4.745 1.00 96.81 83 ALA A CA 1
ATOM 664 C C . ALA A 1 83 ? 14.474 1.133 -5.364 1.00 96.81 83 ALA A C 1
ATOM 666 O O . ALA A 1 83 ? 15.000 1.957 -6.106 1.00 96.81 83 ALA A O 1
ATOM 667 N N . LYS A 1 84 ? 13.165 1.158 -5.086 1.00 97.56 84 LYS A N 1
ATOM 668 C CA . LYS A 1 84 ? 12.233 2.182 -5.559 1.00 97.56 84 LYS A CA 1
ATOM 669 C C . LYS A 1 84 ? 11.858 3.138 -4.418 1.00 97.56 84 LYS A C 1
ATOM 671 O O . LYS A 1 84 ? 11.360 2.656 -3.394 1.00 97.56 84 LYS A O 1
ATOM 676 N N . PRO A 1 85 ? 12.056 4.462 -4.570 1.00 98.00 85 PRO A N 1
ATOM 677 C CA . PRO A 1 85 ? 11.780 5.435 -3.509 1.00 98.00 85 PRO A CA 1
ATOM 678 C C . PRO A 1 85 ? 10.299 5.486 -3.107 1.00 98.00 85 PRO A C 1
ATOM 680 O O . PRO A 1 85 ? 9.983 5.761 -1.951 1.00 98.00 85 PRO A O 1
ATOM 683 N N . GLU A 1 86 ? 9.382 5.151 -4.016 1.00 98.25 86 GLU A N 1
ATOM 684 C CA . GLU A 1 86 ? 7.935 5.149 -3.779 1.00 98.25 86 GLU A CA 1
ATOM 685 C C . GLU A 1 86 ? 7.535 4.215 -2.632 1.00 98.25 86 GLU A C 1
ATOM 687 O O . GLU A 1 86 ? 6.596 4.501 -1.891 1.00 98.25 86 GLU A O 1
ATOM 692 N N . LYS A 1 87 ? 8.278 3.122 -2.425 1.00 97.75 87 LYS A N 1
ATOM 693 C CA . LYS A 1 87 ? 8.037 2.210 -1.304 1.00 97.75 87 LYS A CA 1
ATOM 694 C C . LYS A 1 87 ? 8.333 2.859 0.045 1.00 97.75 87 LYS A C 1
ATOM 696 O O . LYS A 1 87 ? 7.628 2.595 1.017 1.00 97.75 87 LYS A O 1
ATOM 701 N N . GLU A 1 88 ? 9.368 3.690 0.117 1.00 97.94 88 GLU A N 1
ATOM 702 C CA . GLU A 1 88 ? 9.694 4.421 1.340 1.00 97.94 88 GLU A CA 1
ATOM 703 C C . GLU A 1 88 ? 8.688 5.546 1.592 1.00 97.94 88 GLU A C 1
ATOM 705 O O . GLU A 1 88 ? 8.211 5.698 2.714 1.00 97.94 88 GLU A O 1
ATOM 710 N N . ILE A 1 89 ? 8.259 6.248 0.541 1.00 98.25 89 ILE A N 1
ATOM 711 C CA . ILE A 1 89 ? 7.176 7.237 0.634 1.00 98.25 89 ILE A CA 1
ATOM 712 C C . ILE A 1 89 ? 5.891 6.573 1.150 1.00 98.25 89 ILE A C 1
ATOM 714 O O . ILE A 1 89 ? 5.271 7.081 2.080 1.00 98.25 89 ILE A O 1
ATOM 718 N N . ALA A 1 90 ? 5.524 5.396 0.635 1.00 97.94 90 ALA A N 1
ATOM 719 C CA . ALA A 1 90 ? 4.359 4.657 1.121 1.00 97.94 90 ALA A CA 1
ATOM 720 C C . ALA A 1 90 ? 4.467 4.316 2.621 1.00 97.94 90 ALA A C 1
ATOM 722 O O . ALA A 1 90 ? 3.492 4.451 3.356 1.00 97.94 90 ALA A O 1
ATOM 723 N N . ARG A 1 91 ? 5.654 3.942 3.119 1.00 98.06 91 ARG A N 1
ATOM 724 C CA . ARG A 1 91 ? 5.880 3.729 4.564 1.00 98.06 91 ARG A CA 1
ATOM 725 C C . ARG A 1 91 ? 5.675 5.006 5.372 1.00 98.06 91 ARG A C 1
ATOM 727 O O . ARG A 1 91 ? 5.067 4.952 6.440 1.00 98.06 91 ARG A O 1
ATOM 734 N N . GLN A 1 92 ? 6.151 6.140 4.866 1.00 98.38 92 GLN A N 1
ATOM 735 C CA . GLN A 1 92 ? 5.935 7.440 5.500 1.00 98.38 92 GLN A CA 1
ATOM 736 C C . GLN A 1 92 ? 4.450 7.808 5.529 1.00 98.38 92 GLN A C 1
ATOM 738 O O . GLN A 1 92 ? 3.969 8.259 6.564 1.00 98.38 92 GLN A O 1
ATOM 743 N N . MET A 1 93 ? 3.701 7.536 4.454 1.00 98.06 93 MET A N 1
ATOM 744 C CA . MET A 1 93 ? 2.247 7.724 4.428 1.00 98.06 93 MET A CA 1
ATOM 745 C C . MET A 1 93 ? 1.553 6.881 5.503 1.00 98.06 93 MET A C 1
ATOM 747 O O . MET A 1 93 ? 0.725 7.408 6.239 1.00 98.06 93 MET A O 1
ATOM 751 N N . ILE A 1 94 ? 1.935 5.607 5.659 1.00 97.44 94 ILE A N 1
ATOM 752 C CA . ILE A 1 94 ? 1.380 4.733 6.707 1.00 97.44 94 ILE A CA 1
ATOM 753 C C . ILE A 1 94 ? 1.687 5.293 8.102 1.00 97.44 94 ILE A C 1
ATOM 755 O O . ILE A 1 94 ? 0.792 5.383 8.940 1.00 97.44 94 ILE A O 1
ATOM 759 N N . ASN A 1 95 ? 2.933 5.704 8.357 1.00 97.81 95 ASN A N 1
ATOM 760 C CA . ASN A 1 95 ? 3.321 6.300 9.637 1.00 97.81 95 ASN A CA 1
ATOM 761 C C . ASN A 1 95 ? 2.546 7.586 9.934 1.00 97.81 95 ASN A C 1
ATOM 763 O O . ASN A 1 95 ? 2.037 7.743 11.042 1.00 97.81 95 ASN A O 1
ATOM 767 N N . MET A 1 96 ? 2.412 8.467 8.942 1.00 97.62 96 MET A N 1
ATOM 768 C CA . MET A 1 96 ? 1.636 9.698 9.053 1.00 97.62 96 MET A CA 1
ATOM 769 C C . MET A 1 96 ? 0.175 9.389 9.393 1.00 97.62 96 MET A C 1
ATOM 771 O O . MET A 1 96 ? -0.358 9.948 10.346 1.00 97.62 96 MET A O 1
ATOM 775 N N . THR A 1 97 ? -0.471 8.463 8.679 1.00 95.62 97 THR A N 1
ATOM 776 C CA . THR A 1 97 ? -1.852 8.053 8.975 1.00 95.62 97 THR A CA 1
ATOM 777 C C . THR A 1 97 ? -1.979 7.468 10.382 1.00 95.62 97 THR A C 1
ATOM 779 O O . THR A 1 97 ? -2.892 7.837 11.117 1.00 95.62 97 THR A O 1
ATOM 782 N N . ASN A 1 98 ? -1.044 6.613 10.801 1.00 94.06 98 ASN A N 1
ATOM 783 C CA . ASN A 1 98 ? -1.025 6.055 12.155 1.00 94.06 98 ASN A CA 1
ATOM 784 C C . ASN A 1 98 ? -0.859 7.141 13.228 1.00 94.06 98 ASN A C 1
ATOM 786 O O . ASN A 1 98 ? -1.464 7.054 14.299 1.00 9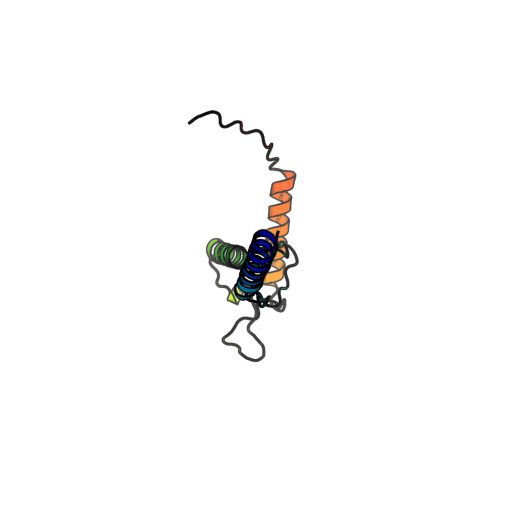4.06 98 ASN A O 1
ATOM 790 N N . GLU A 1 99 ? -0.043 8.160 12.964 1.00 95.12 99 GLU A N 1
ATOM 791 C CA . GLU A 1 99 ? 0.118 9.309 13.851 1.00 95.12 99 GLU A CA 1
ATOM 792 C C . GLU A 1 99 ? -1.157 10.145 13.935 1.00 95.12 99 GLU A C 1
ATOM 794 O O . GLU A 1 99 ? -1.601 10.438 15.044 1.00 95.12 99 GLU A O 1
ATOM 799 N N . LEU A 1 100 ? -1.777 10.472 12.797 1.00 94.81 100 LEU A N 1
ATOM 800 C CA . LEU A 1 100 ? -3.046 11.201 12.758 1.00 94.81 100 LEU A CA 1
ATOM 801 C C . LEU A 1 100 ? -4.131 10.458 13.544 1.00 94.81 100 LEU A C 1
ATOM 803 O O . LEU A 1 100 ? -4.787 11.065 14.390 1.00 94.81 100 LEU A O 1
ATOM 807 N N . ASN A 1 101 ? -4.259 9.145 13.326 1.00 93.00 101 ASN A N 1
ATOM 808 C CA . ASN A 1 101 ? -5.197 8.285 14.045 1.00 93.00 101 ASN A CA 1
ATOM 809 C C . ASN A 1 101 ? -4.959 8.345 15.556 1.00 93.00 101 ASN A C 1
ATOM 811 O O . ASN A 1 101 ? -5.877 8.632 16.314 1.00 93.00 101 ASN A O 1
ATOM 815 N N . ARG A 1 102 ? -3.715 8.169 16.006 1.00 90.88 102 ARG A N 1
ATOM 816 C CA . ARG A 1 102 ? -3.376 8.240 17.435 1.00 90.88 102 ARG A CA 1
ATOM 817 C C . ARG A 1 102 ? -3.597 9.620 18.051 1.00 90.88 102 ARG A C 1
ATOM 819 O O . ARG A 1 102 ? -3.981 9.708 19.212 1.00 90.88 102 ARG A O 1
ATOM 826 N N . LYS A 1 103 ? -3.273 10.686 17.319 1.00 92.25 103 LYS A N 1
ATOM 827 C CA . LYS A 1 103 ? -3.254 12.056 17.846 1.00 92.25 103 LYS A CA 1
ATOM 828 C C . LYS A 1 103 ? -4.642 12.684 17.891 1.00 92.25 103 LYS A C 1
ATOM 830 O O . LYS A 1 103 ? -4.927 13.433 18.821 1.00 92.25 103 LYS A O 1
ATOM 835 N N . TYR A 1 104 ? -5.472 12.411 16.888 1.00 92.88 104 TYR A N 1
ATOM 836 C CA . TYR A 1 104 ? -6.747 13.103 16.700 1.00 92.88 104 TYR A CA 1
ATOM 837 C C . TYR A 1 104 ? -7.970 12.200 16.868 1.00 92.88 104 TYR A C 1
ATOM 839 O O . TYR A 1 104 ? -9.061 12.715 17.098 1.00 92.88 104 TYR A O 1
ATOM 847 N N . PHE A 1 105 ? -7.811 10.875 16.799 1.00 85.88 105 PHE A N 1
ATOM 848 C CA . PHE A 1 105 ? -8.919 9.927 16.886 1.00 85.88 105 PHE A CA 1
ATOM 849 C C . PHE A 1 105 ? -8.746 9.011 18.102 1.00 85.88 105 PHE A C 1
ATOM 851 O O . PHE A 1 105 ? -8.223 7.900 18.028 1.00 85.88 105 PHE A O 1
ATOM 858 N N . THR A 1 106 ? -9.206 9.484 19.260 1.00 73.56 106 THR A N 1
ATOM 859 C CA . THR A 1 106 ? -9.244 8.683 20.487 1.00 73.56 106 THR A CA 1
ATOM 860 C C . THR A 1 106 ? -10.473 7.777 20.462 1.00 73.56 106 THR A C 1
ATOM 862 O O . THR A 1 106 ? -11.571 8.194 20.835 1.00 73.56 106 THR A O 1
ATOM 865 N N . PHE A 1 107 ? -10.309 6.527 20.033 1.00 67.25 107 PHE A N 1
ATOM 866 C CA . PHE A 1 107 ? -11.353 5.514 20.187 1.00 67.25 107 PHE A CA 1
ATOM 867 C C . PHE A 1 107 ? -11.482 5.163 21.676 1.00 67.25 107 PHE A C 1
ATOM 869 O O . PHE A 1 107 ? -10.657 4.439 22.230 1.00 67.25 107 PHE A O 1
ATOM 876 N N . LYS A 1 108 ? -12.494 5.709 22.360 1.00 61.75 108 LYS A N 1
ATOM 877 C CA . LYS A 1 108 ? -12.916 5.178 23.662 1.00 61.75 108 LYS A CA 1
ATOM 878 C C . LYS A 1 108 ? -13.710 3.904 23.389 1.00 61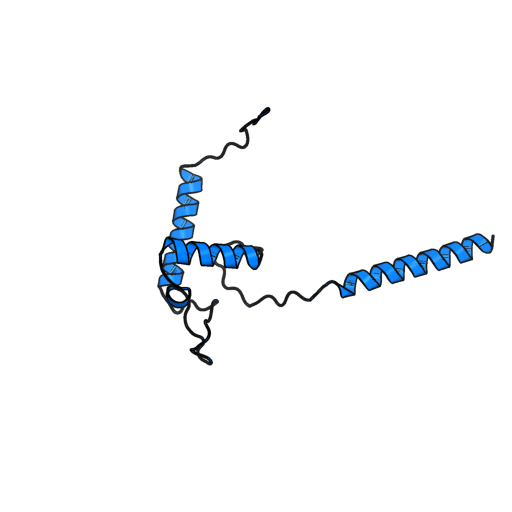.75 108 LYS A C 1
ATOM 880 O O . LYS A 1 108 ? -14.772 3.983 22.775 1.00 61.75 108 LYS A O 1
ATOM 885 N N . GLU A 1 109 ? -13.223 2.753 23.848 1.00 60.59 109 GLU A N 1
ATOM 886 C CA . GLU A 1 109 ? -13.955 1.476 23.819 1.00 60.59 109 GLU A CA 1
ATOM 887 C C . GLU A 1 109 ? -15.148 1.459 24.795 1.00 60.59 109 GLU A C 1
ATOM 889 O O . GLU A 1 109 ? -15.266 0.608 25.668 1.00 60.59 109 GLU A O 1
ATOM 894 N N . THR A 1 110 ? -16.061 2.416 24.660 1.00 55.66 110 THR A N 1
ATOM 895 C CA . THR A 1 110 ? -17.391 2.351 25.267 1.00 55.66 110 THR A CA 1
ATOM 896 C C . THR A 1 110 ? -18.405 2.984 24.321 1.00 55.66 110 THR A C 1
ATOM 898 O O . THR A 1 110 ? -19.086 3.946 24.674 1.00 55.66 110 THR A O 1
ATOM 901 N N . VAL A 1 111 ? -18.525 2.458 23.102 1.00 57.00 111 VAL A N 1
ATOM 902 C CA . VAL A 1 111 ? -19.828 2.515 22.435 1.00 57.00 111 VAL A CA 1
ATOM 903 C C . VAL A 1 111 ? -20.580 1.295 22.938 1.00 57.00 111 VAL A C 1
ATOM 905 O O . VAL A 1 111 ? -20.437 0.193 22.422 1.00 57.00 111 VAL A O 1
ATOM 908 N N . ASN A 1 112 ? -21.322 1.492 24.025 1.00 57.44 112 ASN A N 1
ATOM 909 C CA . ASN A 1 112 ? -22.304 0.533 24.494 1.00 57.44 112 ASN A CA 1
ATOM 910 C C . ASN A 1 112 ? -23.437 0.530 23.459 1.00 57.44 112 ASN A C 1
ATOM 912 O O . ASN A 1 112 ? -24.405 1.277 23.591 1.00 57.44 112 ASN A O 1
ATOM 916 N N . THR A 1 113 ? -23.288 -0.239 22.378 1.00 54.38 113 THR A N 1
ATOM 917 C CA . THR A 1 113 ? -24.410 -0.570 21.497 1.00 54.38 113 THR A CA 1
ATOM 918 C C . THR A 1 113 ? -25.293 -1.561 22.245 1.00 54.38 113 THR A C 1
ATOM 920 O O . THR A 1 113 ? -25.283 -2.764 21.987 1.00 54.38 113 THR A O 1
ATOM 923 N N . GLY A 1 114 ? -26.036 -1.050 23.224 1.00 49.28 114 GLY A N 1
ATOM 924 C CA . GLY A 1 114 ? -27.284 -1.681 23.599 1.00 49.28 114 GLY A CA 1
ATOM 925 C C . GLY A 1 114 ? -28.179 -1.673 22.366 1.00 49.28 114 GLY A C 1
ATOM 926 O O . GLY A 1 114 ? -28.424 -0.609 21.811 1.00 49.28 114 GLY A O 1
ATOM 927 N N . ALA A 1 115 ? -28.591 -2.867 21.948 1.00 45.09 115 ALA A N 1
ATOM 928 C CA . ALA A 1 115 ? -29.771 -3.146 21.137 1.00 45.09 115 ALA A CA 1
ATOM 929 C C . ALA A 1 115 ? -30.076 -2.172 19.980 1.00 45.09 115 ALA A C 1
ATOM 931 O O . ALA A 1 115 ? -30.752 -1.165 20.179 1.00 45.09 115 ALA A O 1
ATOM 932 N N . VAL A 1 116 ? -29.715 -2.579 18.760 1.00 44.12 116 VAL A N 1
ATOM 933 C CA . VAL A 1 116 ? -30.642 -2.571 17.614 1.00 44.12 116 VAL A CA 1
ATOM 934 C C . VAL A 1 116 ? -30.440 -3.868 16.845 1.00 44.12 116 VAL A C 1
ATOM 936 O O . VAL A 1 116 ? -29.263 -4.190 16.570 1.00 44.12 116 VAL A O 1
#

pLDDT: mean 84.71,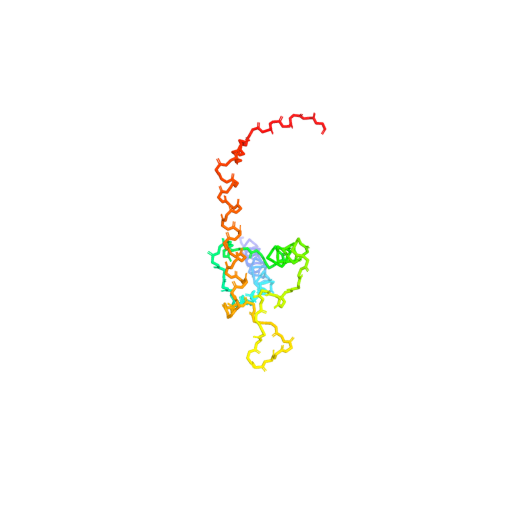 std 15.88, range [44.12, 98.38]

Sequence (116 aa):
MKFQSNALKVLTILIALVAFGLQAFQEPKQQRKRNLKVLPENITRDSLDALMDFYCESLKVKCSFCHAPRENDPKKLNFTSDAKPEKEIARQMINMTNELNRKYFTFKETVNTGAV

Secondary structure (DSSP, 8-state):
-HHHHHHHHHHHHHHHHHHHHHHTT-----------SSS-TT--HHHHHHHHHHHHHHHT--HHHHSEEETTEEEEEETT---SHHHHHHHHHHHHHHHHHHHH----S-------